Protein AF-A0A3D1TEP0-F1 (afdb_monomer_lite)

Radius of gyration: 23.03 Å; chains: 1; bounding box: 51×42×53 Å

Foldseek 3Di:
DVVVVVVVVVVVVVVLVVLVVPDPDPVRSVVVVVCVVPVPDPDCVCPPPNDVVNVVVVVVVVVVVVVVVVVCVVPVVVVVLVPDDPVVNVVVVVVVVVCCVVPVDPPPPPPPPPPD

Structure (mmCIF, N/CA/C/O backbone):
data_AF-A0A3D1TEP0-F1
#
_entry.id   AF-A0A3D1TEP0-F1
#
loop_
_atom_site.group_PDB
_atom_site.id
_atom_site.type_symbol
_atom_site.label_atom_id
_atom_site.label_alt_id
_atom_site.label_comp_id
_atom_site.label_asym_id
_atom_site.label_entity_id
_atom_site.label_seq_id
_atom_site.pdbx_PDB_ins_code
_atom_site.Cartn_x
_atom_site.Cartn_y
_atom_site.Cartn_z
_atom_site.occupancy
_atom_site.B_iso_or_equiv
_atom_site.auth_seq_id
_atom_site.auth_comp_id
_atom_site.auth_asym_id
_atom_site.auth_atom_id
_atom_site.pdbx_PDB_model_num
ATOM 1 N N . CYS A 1 1 ? 12.076 -29.580 1.733 1.00 62.06 1 CYS A N 1
ATOM 2 C CA . CYS A 1 1 ? 12.702 -29.282 0.424 1.00 62.06 1 CYS A CA 1
ATOM 3 C C . CYS A 1 1 ? 11.735 -29.381 -0.754 1.00 62.06 1 CYS A C 1
ATOM 5 O O . CYS A 1 1 ? 11.583 -28.384 -1.444 1.00 62.06 1 CYS A O 1
ATOM 7 N N . TRP A 1 2 ? 11.053 -30.512 -0.982 1.00 67.00 2 TRP A N 1
ATOM 8 C CA . TRP A 1 2 ? 10.218 -30.708 -2.184 1.00 67.00 2 TRP A CA 1
ATOM 9 C C . TRP A 1 2 ? 9.078 -29.685 -2.346 1.00 67.00 2 TRP A C 1
ATOM 11 O O . TRP A 1 2 ? 8.873 -29.145 -3.431 1.00 67.00 2 TRP A O 1
ATOM 21 N N . SER A 1 3 ? 8.397 -29.341 -1.248 1.00 77.12 3 SER A N 1
ATOM 22 C CA . SER A 1 3 ? 7.293 -28.372 -1.267 1.00 77.12 3 SER A CA 1
ATOM 23 C C . SER A 1 3 ? 7.741 -26.963 -1.660 1.00 77.12 3 SER A C 1
ATOM 25 O O . SER A 1 3 ? 7.020 -26.264 -2.359 1.00 77.12 3 SER A O 1
ATOM 27 N N . PHE A 1 4 ? 8.949 -26.559 -1.258 1.00 81.25 4 PHE A N 1
ATOM 28 C CA . PHE A 1 4 ? 9.494 -25.242 -1.592 1.00 81.25 4 PHE A CA 1
ATOM 29 C C . PHE A 1 4 ? 9.821 -25.132 -3.086 1.00 81.25 4 PHE A C 1
ATOM 31 O O . PHE A 1 4 ? 9.568 -24.104 -3.702 1.00 81.25 4 PHE A O 1
ATOM 38 N N . LEU A 1 5 ? 10.310 -26.218 -3.693 1.00 86.38 5 LEU A N 1
ATOM 39 C CA . LEU A 1 5 ? 10.608 -26.264 -5.124 1.00 86.38 5 LEU A CA 1
ATOM 40 C C . LEU A 1 5 ? 9.328 -26.247 -5.979 1.00 86.38 5 LEU A C 1
ATOM 42 O O . LEU A 1 5 ? 9.264 -25.549 -6.991 1.00 86.38 5 LEU A O 1
ATOM 46 N N . CYS A 1 6 ? 8.282 -26.955 -5.540 1.00 85.88 6 CYS A N 1
ATOM 47 C CA . CYS A 1 6 ? 6.956 -26.893 -6.169 1.00 85.88 6 CYS A CA 1
ATOM 48 C C . CYS A 1 6 ? 6.348 -25.487 -6.060 1.00 85.88 6 CYS A C 1
ATOM 50 O O . CYS A 1 6 ? 5.739 -24.981 -7.001 1.00 85.88 6 CYS A O 1
ATOM 52 N N . TRP A 1 7 ? 6.542 -24.828 -4.918 1.00 89.94 7 TRP A N 1
ATOM 53 C CA . TRP A 1 7 ? 6.079 -23.461 -4.718 1.00 89.94 7 TRP A CA 1
ATOM 54 C C . TRP A 1 7 ? 6.829 -22.468 -5.614 1.00 89.94 7 TRP A C 1
ATOM 56 O O . TRP A 1 7 ? 6.201 -21.673 -6.298 1.00 89.94 7 TRP A O 1
ATOM 66 N N . LEU A 1 8 ? 8.160 -22.556 -5.691 1.00 89.19 8 LEU A N 1
ATOM 67 C CA . LEU A 1 8 ? 8.966 -21.642 -6.504 1.00 89.19 8 LEU A CA 1
ATOM 68 C C . LEU A 1 8 ? 8.646 -21.760 -8.000 1.00 89.19 8 LEU A C 1
ATOM 70 O O . LEU A 1 8 ? 8.582 -20.760 -8.710 1.00 89.19 8 LEU A O 1
ATOM 74 N N . THR A 1 9 ? 8.426 -22.985 -8.475 1.00 87.31 9 THR A N 1
ATOM 75 C CA . THR A 1 9 ? 8.061 -23.246 -9.872 1.00 87.31 9 THR A CA 1
ATOM 76 C C . THR A 1 9 ? 6.669 -22.711 -10.183 1.00 87.31 9 THR A C 1
ATOM 78 O O . THR A 1 9 ? 6.528 -21.923 -11.113 1.00 87.31 9 THR A O 1
ATOM 81 N N . THR A 1 10 ? 5.655 -23.054 -9.384 1.00 88.81 10 THR A N 1
ATOM 82 C CA . THR A 1 10 ? 4.289 -22.524 -9.570 1.00 88.81 10 THR A CA 1
ATOM 83 C C . THR A 1 10 ? 4.256 -21.000 -9.501 1.00 88.81 10 THR A C 1
ATOM 85 O O . THR A 1 10 ? 3.680 -20.360 -10.377 1.00 88.81 10 THR A O 1
ATOM 88 N N . PHE A 1 11 ? 4.948 -20.412 -8.529 1.00 87.94 11 PHE A N 1
ATOM 89 C CA . PHE A 1 11 ? 5.092 -18.969 -8.396 1.00 87.94 11 PHE A CA 1
ATOM 90 C C . PHE A 1 11 ? 5.753 -18.335 -9.628 1.00 87.94 11 PHE A C 1
ATOM 92 O O . PHE A 1 11 ? 5.211 -17.388 -10.195 1.00 87.94 11 PHE A O 1
ATOM 99 N N . GLY A 1 12 ? 6.879 -18.886 -10.091 1.00 87.06 12 GLY A N 1
ATOM 100 C CA . GLY A 1 12 ? 7.581 -18.399 -11.279 1.00 87.06 12 GLY A CA 1
ATOM 101 C C . GLY A 1 12 ? 6.727 -18.473 -12.546 1.00 87.06 12 GLY A C 1
ATOM 102 O O . GLY A 1 12 ? 6.656 -17.499 -13.292 1.00 87.06 12 GLY A O 1
ATOM 103 N N . PHE A 1 13 ? 6.017 -19.583 -12.765 1.00 86.94 13 PHE A N 1
ATOM 104 C CA . PHE A 1 13 ? 5.116 -19.732 -13.913 1.00 86.94 13 PHE A CA 1
ATOM 105 C C . PHE A 1 13 ? 3.956 -18.736 -13.879 1.00 86.94 13 PHE A C 1
ATOM 107 O O . PHE A 1 13 ? 3.653 -18.122 -14.903 1.00 86.94 13 PHE A O 1
ATOM 114 N N . VAL A 1 14 ? 3.334 -18.540 -12.713 1.00 90.44 14 VAL A N 1
ATOM 115 C CA . VAL A 1 14 ? 2.242 -17.571 -12.548 1.00 90.44 14 VAL A CA 1
ATOM 116 C C . VAL A 1 14 ? 2.737 -16.150 -12.813 1.00 90.44 14 VAL A C 1
ATOM 118 O O . VAL A 1 14 ? 2.084 -15.408 -13.543 1.00 90.44 14 VAL A O 1
ATOM 121 N N . LEU A 1 15 ? 3.906 -15.780 -12.286 1.00 85.69 15 LEU A N 1
ATOM 122 C CA . LEU A 1 15 ? 4.486 -14.457 -12.515 1.00 85.69 15 LEU A CA 1
ATOM 123 C C . LEU A 1 15 ? 4.827 -14.212 -13.985 1.00 85.69 15 LEU A C 1
ATOM 125 O O . LEU A 1 15 ? 4.476 -13.161 -14.519 1.00 85.69 15 LEU A O 1
ATOM 129 N N . LEU A 1 16 ? 5.477 -15.173 -14.646 1.00 85.81 16 LEU A N 1
ATOM 130 C CA . LEU A 1 16 ? 5.807 -15.059 -16.067 1.00 85.81 16 LEU A CA 1
ATOM 131 C C . LEU A 1 16 ? 4.536 -14.936 -16.912 1.00 85.81 16 LEU A C 1
ATOM 133 O O . LEU A 1 16 ? 4.463 -14.058 -17.767 1.00 85.81 16 LEU A O 1
ATOM 137 N N . GLY A 1 17 ? 3.512 -15.746 -16.628 1.00 86.06 17 GLY A N 1
ATOM 138 C CA . GLY A 1 17 ? 2.209 -15.640 -17.284 1.00 86.06 17 GLY A CA 1
ATOM 139 C C . GLY A 1 17 ? 1.557 -14.271 -17.076 1.00 86.06 17 GLY A C 1
ATOM 140 O O . GLY A 1 17 ? 1.045 -13.674 -18.022 1.00 86.06 17 GLY A O 1
ATOM 141 N N . TRP A 1 18 ? 1.630 -13.724 -15.863 1.00 85.25 18 TRP A N 1
ATOM 142 C CA . TRP A 1 18 ? 1.038 -12.425 -15.547 1.00 85.25 18 TRP A CA 1
ATOM 143 C C . TRP A 1 18 ? 1.683 -11.260 -16.311 1.00 85.25 18 TRP A C 1
ATOM 145 O O . TRP A 1 18 ? 0.981 -10.329 -16.702 1.00 85.25 18 TRP A O 1
ATOM 155 N N . VAL A 1 19 ? 2.989 -11.325 -16.597 1.00 83.50 19 VAL A N 1
ATOM 156 C CA . VAL A 1 19 ? 3.673 -10.325 -17.440 1.00 83.50 19 VAL A CA 1
ATOM 157 C C . VAL A 1 19 ? 3.074 -10.290 -18.849 1.00 83.50 19 VAL A C 1
ATOM 159 O O . VAL A 1 19 ? 2.838 -9.202 -19.372 1.00 83.50 19 VAL A O 1
ATOM 162 N N . PHE A 1 20 ? 2.763 -11.450 -19.439 1.00 84.12 20 PHE A N 1
ATOM 163 C CA . PHE A 1 20 ? 2.133 -11.519 -20.762 1.00 84.12 20 PHE A CA 1
ATOM 164 C C . PHE A 1 20 ? 0.697 -10.987 -20.765 1.00 84.12 20 PHE A C 1
ATOM 166 O O . PHE A 1 20 ? 0.329 -10.286 -21.700 1.00 84.12 20 PHE A O 1
ATOM 173 N N . PHE A 1 21 ? -0.094 -11.265 -19.723 1.00 82.19 21 PHE A N 1
ATOM 174 C CA . PHE A 1 21 ? -1.466 -10.745 -19.619 1.00 82.19 21 PHE A CA 1
ATOM 175 C C . PHE A 1 21 ? -1.529 -9.242 -19.329 1.00 82.19 21 PHE A C 1
ATOM 177 O O . PHE A 1 21 ? -2.501 -8.586 -19.690 1.00 82.19 21 PHE A O 1
ATOM 184 N N . ARG A 1 22 ? -0.517 -8.691 -18.652 1.00 79.00 22 ARG A N 1
ATOM 185 C CA . ARG A 1 22 ? -0.471 -7.269 -18.289 1.00 79.00 22 ARG A CA 1
ATOM 186 C C . ARG A 1 22 ? 0.113 -6.385 -19.393 1.00 79.00 22 ARG A C 1
A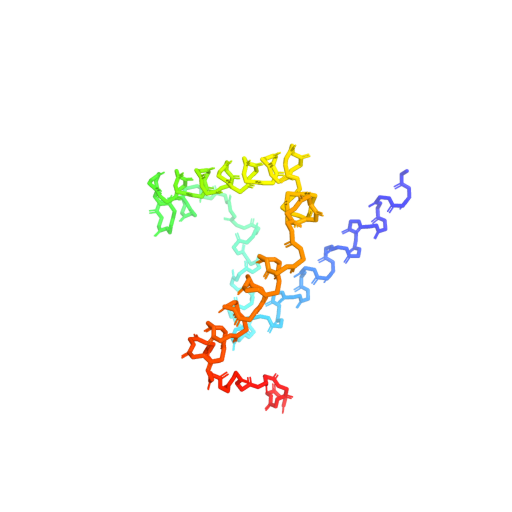TOM 188 O O . ARG A 1 22 ? -0.193 -5.194 -19.443 1.00 79.00 22 ARG A O 1
ATOM 195 N N . ALA A 1 23 ? 1.010 -6.916 -20.218 1.00 80.94 23 ALA A N 1
ATOM 196 C CA . ALA A 1 23 ? 1.665 -6.139 -21.260 1.00 80.94 23 ALA A CA 1
ATOM 197 C C . ALA A 1 23 ? 0.684 -5.773 -22.386 1.00 80.94 23 ALA A C 1
ATOM 199 O O . ALA A 1 23 ? -0.138 -6.578 -22.804 1.00 80.94 23 ALA A O 1
ATOM 200 N N . GLN A 1 24 ? 0.813 -4.557 -22.918 1.00 80.19 24 GLN A N 1
ATOM 201 C CA . GLN A 1 24 ? -0.046 -4.049 -23.997 1.00 80.19 24 GLN A CA 1
ATOM 202 C C . GLN A 1 24 ? 0.205 -4.745 -25.348 1.00 80.19 24 GLN A C 1
ATOM 204 O O . GLN A 1 24 ? -0.609 -4.643 -26.260 1.00 80.19 24 GLN A O 1
ATOM 209 N N . SER A 1 25 ? 1.346 -5.426 -25.498 1.00 84.75 25 SER A N 1
ATOM 210 C CA . SER A 1 25 ? 1.725 -6.163 -26.701 1.00 84.75 25 SER A CA 1
ATOM 211 C C . SER A 1 25 ? 2.754 -7.253 -26.382 1.00 84.75 25 SER A C 1
ATOM 213 O O . SER A 1 25 ? 3.447 -7.200 -25.362 1.00 84.75 25 SER A O 1
ATOM 215 N N . LEU A 1 26 ? 2.888 -8.232 -27.284 1.00 81.06 26 LEU A N 1
ATOM 216 C CA . LEU A 1 26 ? 3.900 -9.291 -27.172 1.00 81.06 26 LEU A CA 1
ATOM 217 C C . LEU A 1 26 ? 5.327 -8.729 -27.176 1.00 81.06 26 LEU A C 1
ATOM 219 O O . LEU A 1 26 ? 6.181 -9.218 -26.441 1.00 81.06 26 LEU A O 1
ATOM 223 N N . ASP A 1 27 ? 5.571 -7.678 -27.958 1.00 82.12 27 ASP A N 1
ATOM 224 C CA . ASP A 1 27 ? 6.871 -7.008 -28.012 1.00 82.12 27 ASP A CA 1
ATOM 225 C C . ASP A 1 27 ? 7.210 -6.346 -26.666 1.00 82.12 27 ASP A C 1
ATOM 227 O O . ASP A 1 27 ? 8.281 -6.579 -26.104 1.00 82.12 27 ASP A O 1
ATOM 231 N N . ALA A 1 28 ? 6.244 -5.643 -26.059 1.00 76.94 28 ALA A N 1
ATOM 232 C CA . ALA A 1 28 ? 6.404 -5.055 -24.731 1.00 76.94 28 ALA A CA 1
ATOM 233 C C . ALA A 1 28 ? 6.660 -6.117 -23.645 1.00 76.94 28 ALA A C 1
ATOM 235 O O . ALA A 1 28 ? 7.506 -5.912 -22.773 1.00 76.94 28 ALA A O 1
ATOM 236 N N . ALA A 1 29 ? 5.984 -7.271 -23.707 1.00 79.06 29 ALA A N 1
ATOM 237 C CA . ALA A 1 29 ? 6.220 -8.378 -22.778 1.00 79.06 29 ALA A CA 1
ATOM 238 C C . ALA A 1 29 ? 7.655 -8.922 -22.884 1.00 79.06 29 ALA A C 1
ATOM 240 O O . ALA A 1 29 ? 8.312 -9.149 -21.866 1.00 79.06 29 ALA A O 1
ATOM 241 N N . ILE A 1 30 ? 8.167 -9.095 -24.108 1.00 82.62 30 ILE A N 1
ATOM 242 C CA . ILE A 1 30 ? 9.531 -9.585 -24.356 1.00 82.62 30 ILE A CA 1
ATOM 243 C C . ILE A 1 30 ? 10.571 -8.562 -23.885 1.00 82.62 30 ILE A C 1
ATOM 245 O O . ILE A 1 30 ? 11.573 -8.957 -23.287 1.00 82.62 30 ILE A O 1
ATOM 249 N N . VAL A 1 31 ? 10.339 -7.264 -24.100 1.00 82.25 31 VAL A N 1
ATOM 250 C CA . VAL A 1 31 ? 11.208 -6.190 -23.586 1.00 82.25 31 VAL A CA 1
ATOM 251 C C . VAL A 1 31 ? 11.262 -6.212 -22.056 1.00 82.25 31 VAL A C 1
ATOM 253 O O . VAL A 1 31 ? 12.354 -6.179 -21.490 1.00 82.25 31 VAL A O 1
ATOM 256 N N . LEU A 1 32 ? 10.114 -6.343 -21.383 1.00 78.50 32 LEU A N 1
ATOM 257 C CA . LEU A 1 32 ? 10.049 -6.450 -19.920 1.00 78.50 32 LEU A CA 1
ATOM 258 C C . LEU A 1 32 ? 10.784 -7.693 -19.403 1.00 78.50 32 LEU A C 1
ATOM 260 O O . LEU A 1 32 ? 11.568 -7.591 -18.462 1.00 78.50 32 LEU A O 1
ATOM 264 N N . LEU A 1 33 ? 10.586 -8.851 -20.041 1.00 83.50 33 LEU A N 1
ATOM 265 C CA . LEU A 1 33 ? 11.278 -10.091 -19.677 1.00 83.50 33 LEU A CA 1
ATOM 266 C C . LEU A 1 33 ? 12.790 -9.988 -19.879 1.00 83.50 33 LEU A C 1
ATOM 268 O O . LEU A 1 33 ? 13.547 -10.418 -19.013 1.00 83.50 33 LEU A O 1
ATOM 272 N N . ARG A 1 34 ? 13.249 -9.384 -20.979 1.00 80.38 34 ARG A N 1
ATOM 273 C CA . ARG A 1 34 ? 14.680 -9.125 -21.201 1.00 80.38 34 ARG A CA 1
ATOM 274 C C . ARG A 1 34 ? 15.234 -8.188 -20.131 1.00 80.38 34 ARG A C 1
ATOM 276 O O . ARG A 1 34 ? 16.271 -8.496 -19.558 1.00 80.38 34 ARG A O 1
ATOM 283 N N . GLY A 1 35 ? 14.502 -7.132 -19.771 1.00 76.00 35 GLY A N 1
ATOM 284 C CA . GLY A 1 35 ? 14.872 -6.222 -18.683 1.00 76.00 35 GLY A CA 1
ATOM 285 C C . GLY A 1 35 ? 15.076 -6.911 -17.327 1.00 76.00 35 GLY A C 1
ATOM 286 O O . GLY A 1 35 ? 15.941 -6.490 -16.565 1.00 76.00 35 GLY A O 1
ATOM 287 N N . LEU A 1 36 ? 14.356 -8.006 -17.044 1.00 74.31 36 LEU A N 1
ATOM 288 C CA . LEU A 1 36 ? 14.560 -8.798 -15.821 1.00 74.31 36 LEU A CA 1
ATOM 289 C C . LEU A 1 36 ? 15.907 -9.539 -15.802 1.00 74.31 36 LEU A C 1
ATOM 291 O O . LEU A 1 36 ? 16.489 -9.705 -14.733 1.00 74.31 36 LEU A O 1
ATOM 295 N N . PHE A 1 37 ? 16.407 -9.981 -16.961 1.00 73.00 37 PHE A N 1
ATOM 296 C CA . PHE A 1 37 ? 17.658 -10.747 -17.072 1.00 73.00 37 PHE A CA 1
ATOM 297 C C . PHE A 1 37 ? 18.872 -9.890 -17.456 1.00 73.00 37 PHE A C 1
ATOM 299 O O . PHE A 1 37 ? 20.004 -10.299 -17.214 1.00 73.00 37 PHE A O 1
ATOM 306 N N . THR A 1 38 ? 18.658 -8.705 -18.033 1.00 66.00 38 THR A N 1
ATOM 307 C CA . THR A 1 38 ? 19.705 -7.752 -18.449 1.00 66.00 38 THR A CA 1
ATOM 308 C C . THR A 1 38 ? 19.915 -6.630 -17.425 1.00 66.00 38 THR A C 1
ATOM 310 O O . THR A 1 38 ? 20.509 -5.605 -17.738 1.00 66.00 38 THR A O 1
ATOM 313 N N . ALA A 1 39 ? 19.476 -6.809 -16.175 1.00 57.94 39 ALA A N 1
ATOM 314 C CA . ALA A 1 39 ? 19.723 -5.882 -15.064 1.00 57.94 39 ALA A CA 1
ATOM 315 C C . ALA A 1 39 ? 21.204 -5.868 -14.604 1.00 57.94 39 ALA A C 1
ATOM 317 O O . ALA A 1 39 ? 21.501 -5.882 -13.411 1.00 57.94 39 ALA A O 1
ATOM 318 N N . THR A 1 40 ? 22.142 -5.905 -15.552 1.00 54.97 40 THR A N 1
ATOM 319 C CA . THR A 1 40 ? 23.592 -5.838 -15.335 1.00 54.97 40 THR A CA 1
ATOM 320 C C . THR A 1 40 ? 24.101 -4.392 -15.347 1.00 54.97 40 THR A C 1
ATOM 322 O O . THR A 1 40 ? 25.170 -4.130 -14.807 1.00 54.97 40 THR A O 1
ATOM 325 N N . ASP A 1 41 ? 23.295 -3.444 -15.832 1.00 51.38 41 ASP A N 1
ATOM 326 C CA . ASP A 1 41 ? 23.573 -2.012 -15.745 1.00 51.38 41 ASP A CA 1
ATOM 327 C C . ASP A 1 41 ? 22.700 -1.380 -14.643 1.00 51.38 41 ASP A C 1
ATOM 329 O O . ASP A 1 41 ? 21.532 -1.033 -14.842 1.00 51.38 41 ASP A O 1
ATOM 333 N N . GLY A 1 42 ? 23.252 -1.237 -13.433 1.00 51.78 42 GLY A N 1
ATOM 334 C CA . GLY A 1 42 ? 22.706 -0.272 -12.468 1.00 51.78 42 GLY A CA 1
ATOM 335 C C . GLY A 1 42 ? 22.781 1.152 -13.046 1.00 51.78 42 GLY A C 1
ATOM 336 O O . GLY A 1 42 ? 23.541 1.369 -13.985 1.00 51.78 42 GLY A O 1
ATOM 337 N N . PRO A 1 43 ? 22.066 2.169 -12.537 1.00 46.12 43 PRO A N 1
ATOM 338 C CA . PRO A 1 43 ? 20.962 2.246 -11.588 1.00 46.12 43 PRO A CA 1
ATOM 339 C C . PRO A 1 43 ? 19.687 2.753 -12.304 1.00 46.12 43 PRO A C 1
ATOM 341 O O . PRO A 1 43 ? 19.020 3.674 -11.841 1.00 46.12 43 PRO A O 1
ATOM 344 N N . ILE A 1 44 ? 19.324 2.186 -13.457 1.00 47.97 44 ILE A N 1
ATOM 345 C CA . ILE A 1 44 ? 18.260 2.759 -14.311 1.00 47.97 44 ILE A CA 1
ATOM 346 C C . ILE A 1 44 ? 16.864 2.657 -13.654 1.00 47.97 44 ILE A C 1
ATOM 348 O O . ILE A 1 44 ? 16.007 3.513 -13.866 1.00 47.97 44 ILE A O 1
ATOM 352 N N . LEU A 1 45 ? 16.651 1.684 -12.758 1.00 49.19 45 LEU A N 1
ATOM 353 C CA . LEU A 1 45 ? 15.416 1.590 -11.964 1.00 49.19 45 LEU A CA 1
ATOM 354 C C . LEU A 1 45 ? 15.373 2.553 -10.763 1.00 49.19 45 LEU A C 1
ATOM 356 O O . LEU A 1 45 ? 14.289 2.820 -10.245 1.00 49.19 45 LEU A O 1
ATOM 360 N N . ILE A 1 46 ? 16.518 3.095 -10.335 1.00 50.31 46 ILE A N 1
ATOM 361 C CA . ILE A 1 46 ? 16.620 3.986 -9.166 1.00 50.31 46 ILE A CA 1
ATOM 362 C C . ILE A 1 46 ? 16.723 5.454 -9.608 1.00 50.31 46 ILE A C 1
ATOM 364 O O . ILE A 1 46 ? 16.174 6.331 -8.952 1.00 50.31 46 ILE A O 1
ATOM 368 N N . GLU A 1 47 ? 17.343 5.758 -10.747 1.00 47.94 47 GLU A N 1
ATOM 369 C CA . GLU A 1 47 ? 17.507 7.153 -11.179 1.00 47.94 47 GLU A CA 1
ATOM 370 C C . GLU A 1 47 ? 16.346 7.691 -12.030 1.00 47.94 47 GLU A C 1
ATOM 372 O O . GLU A 1 47 ? 16.039 8.879 -11.940 1.00 47.94 47 GLU A O 1
ATOM 377 N N . GLY A 1 48 ? 15.650 6.849 -12.807 1.00 49.44 48 GLY A N 1
ATOM 378 C CA . GLY A 1 48 ? 14.635 7.322 -13.764 1.00 49.44 48 GLY A CA 1
ATOM 379 C C . GLY A 1 48 ? 13.202 7.435 -13.229 1.00 49.44 48 GLY A C 1
ATOM 380 O O . GLY A 1 48 ? 12.450 8.304 -13.661 1.00 49.44 48 GLY A O 1
ATOM 381 N N . VAL A 1 49 ? 12.805 6.564 -12.294 1.00 52.91 49 VAL A N 1
ATOM 382 C CA . VAL A 1 49 ? 11.407 6.467 -11.809 1.00 52.91 49 VAL A CA 1
ATOM 383 C C . VAL A 1 49 ? 11.310 6.615 -10.289 1.00 52.91 49 VAL A C 1
ATOM 385 O O . VAL A 1 49 ? 10.329 7.150 -9.779 1.00 52.91 49 VAL A O 1
ATOM 388 N N . PHE A 1 50 ? 12.352 6.217 -9.553 1.00 52.75 50 PHE A N 1
ATOM 3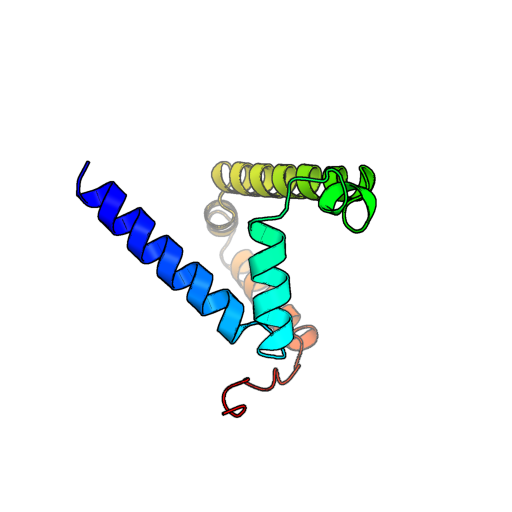89 C CA . PHE A 1 50 ? 12.381 6.244 -8.093 1.00 52.75 50 PHE A CA 1
ATOM 390 C C . PHE A 1 50 ? 13.592 7.004 -7.558 1.00 52.75 50 PHE A C 1
ATOM 392 O O . PHE A 1 50 ? 14.380 6.460 -6.790 1.00 52.75 50 PHE A O 1
ATOM 399 N N . GLY A 1 51 ? 13.717 8.290 -7.908 1.00 59.88 51 GLY A N 1
ATOM 400 C CA . GLY A 1 51 ? 14.710 9.150 -7.256 1.00 59.88 51 GLY A CA 1
ATOM 401 C C . GLY A 1 51 ? 14.619 9.020 -5.728 1.00 59.88 51 GLY A C 1
ATOM 402 O O . GLY A 1 51 ? 13.543 8.738 -5.203 1.00 59.88 51 GLY A O 1
ATOM 403 N N . VAL A 1 52 ? 15.720 9.237 -5.002 1.00 63.31 52 VAL A N 1
ATOM 404 C CA . VAL A 1 52 ? 15.848 9.002 -3.540 1.00 63.31 52 VAL A CA 1
ATOM 405 C C . VAL A 1 52 ? 14.642 9.517 -2.729 1.00 63.31 52 VAL A C 1
ATOM 407 O O . VAL A 1 52 ? 14.214 8.901 -1.756 1.00 63.31 52 VAL A O 1
ATOM 410 N N . ARG A 1 53 ? 14.026 10.612 -3.188 1.00 60.75 53 ARG A N 1
ATOM 411 C CA . ARG A 1 53 ? 12.782 11.184 -2.657 1.00 60.75 53 ARG A CA 1
ATOM 412 C C . ARG A 1 53 ? 11.557 10.257 -2.768 1.00 60.75 53 ARG A C 1
ATOM 414 O O . ARG A 1 53 ? 10.808 10.149 -1.807 1.00 60.75 53 ARG A O 1
ATOM 421 N N . HIS A 1 54 ? 11.350 9.584 -3.896 1.00 65.62 54 HIS A N 1
ATOM 422 C CA . HIS A 1 54 ? 10.278 8.600 -4.094 1.00 65.62 54 HIS A CA 1
ATOM 423 C C . HIS A 1 54 ? 10.516 7.335 -3.273 1.00 65.62 54 HIS A C 1
ATOM 425 O O . HIS A 1 54 ? 9.576 6.803 -2.690 1.00 65.62 54 HIS A O 1
ATOM 431 N N . MET A 1 55 ? 11.770 6.892 -3.1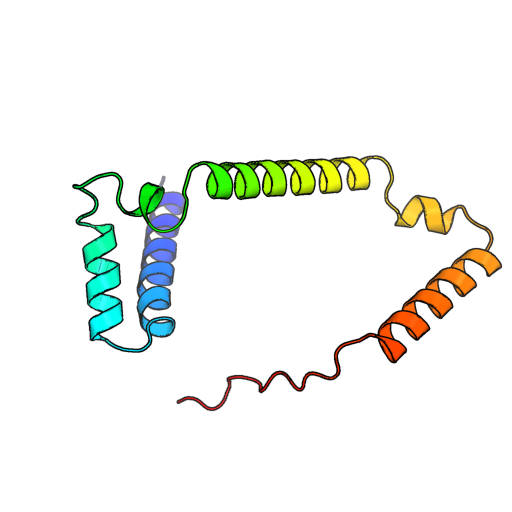51 1.00 69.56 55 MET A N 1
ATOM 432 C CA . MET A 1 55 ? 12.111 5.763 -2.284 1.00 69.56 55 MET A CA 1
ATOM 433 C C . MET A 1 55 ? 11.833 6.092 -0.809 1.00 69.56 55 MET A C 1
ATOM 435 O O . MET A 1 55 ? 11.227 5.287 -0.106 1.00 69.56 55 MET A O 1
ATOM 439 N N . LEU A 1 56 ? 12.168 7.309 -0.363 1.00 77.75 56 LEU A N 1
ATOM 440 C CA . LEU A 1 56 ? 11.787 7.817 0.958 1.00 77.75 56 LEU A CA 1
ATOM 441 C C . LEU A 1 56 ? 10.269 7.842 1.154 1.00 77.75 56 LEU A C 1
ATOM 443 O O . LEU A 1 56 ? 9.802 7.432 2.208 1.00 77.75 56 LEU A O 1
ATOM 447 N N . ILE A 1 57 ? 9.494 8.267 0.153 1.00 79.44 57 ILE A N 1
ATOM 448 C CA . ILE A 1 57 ? 8.024 8.262 0.227 1.00 79.44 57 ILE A CA 1
ATOM 449 C C . ILE A 1 57 ? 7.483 6.838 0.378 1.00 79.44 57 ILE A C 1
ATOM 451 O O . ILE A 1 57 ? 6.600 6.617 1.199 1.00 79.44 57 ILE A O 1
ATOM 455 N N . VAL A 1 58 ? 8.020 5.866 -0.363 1.00 80.12 58 VAL A N 1
ATOM 456 C CA . VAL A 1 58 ? 7.599 4.459 -0.259 1.00 80.12 58 VAL A CA 1
ATOM 457 C C . VAL A 1 58 ? 7.957 3.880 1.108 1.00 80.12 58 VAL A C 1
ATOM 459 O O . VAL A 1 58 ? 7.119 3.240 1.737 1.00 80.12 58 VAL A O 1
ATOM 462 N N . VAL A 1 59 ? 9.169 4.138 1.603 1.00 85.06 59 VAL A N 1
ATOM 463 C CA . VAL A 1 59 ? 9.617 3.666 2.922 1.00 85.06 59 VAL A CA 1
ATOM 464 C C . VAL A 1 59 ? 8.803 4.311 4.041 1.00 85.06 59 VAL A C 1
ATOM 466 O O . VAL A 1 59 ? 8.325 3.612 4.929 1.00 85.06 59 VAL A O 1
ATOM 469 N N . VAL A 1 60 ? 8.586 5.626 3.989 1.00 85.44 60 VAL A N 1
ATOM 470 C CA . VAL A 1 60 ? 7.744 6.342 4.956 1.00 85.44 60 VAL A CA 1
ATOM 471 C C . VAL A 1 60 ? 6.298 5.859 4.868 1.00 85.44 60 VAL A C 1
ATOM 473 O O . VAL A 1 60 ? 5.679 5.631 5.900 1.00 85.44 60 VAL A O 1
ATOM 476 N N . GLY A 1 61 ? 5.772 5.636 3.663 1.00 84.00 61 GLY A N 1
ATOM 477 C CA . GLY A 1 61 ? 4.433 5.092 3.446 1.00 84.00 61 GLY A CA 1
ATOM 478 C C . GLY A 1 61 ? 4.265 3.700 4.052 1.00 84.00 61 GLY A C 1
ATOM 479 O O . GLY A 1 61 ? 3.290 3.463 4.758 1.00 84.00 61 GLY A O 1
ATOM 480 N N . LEU A 1 62 ? 5.240 2.809 3.852 1.00 85.19 62 LEU A N 1
ATOM 481 C CA . LEU A 1 62 ? 5.265 1.478 4.465 1.00 85.19 62 LEU A CA 1
ATOM 482 C C . LEU A 1 62 ? 5.358 1.550 5.991 1.00 85.19 62 LEU A C 1
ATOM 484 O O . LEU A 1 62 ? 4.625 0.840 6.673 1.00 85.19 62 LEU A O 1
ATOM 488 N N . LEU A 1 63 ? 6.203 2.430 6.534 1.00 85.88 63 LEU A N 1
ATOM 489 C CA . LEU A 1 63 ? 6.314 2.630 7.981 1.00 85.88 63 LEU A CA 1
ATOM 490 C C . LEU A 1 63 ? 5.021 3.183 8.585 1.00 85.88 63 LEU A C 1
ATOM 492 O O . LEU A 1 63 ? 4.629 2.750 9.663 1.00 85.88 63 LEU A O 1
ATOM 496 N N . LEU A 1 64 ? 4.343 4.107 7.901 1.00 86.06 64 LEU A N 1
ATOM 497 C CA . LEU A 1 64 ? 3.046 4.634 8.330 1.00 86.06 64 LEU A CA 1
ATOM 498 C C . LEU A 1 64 ? 1.954 3.564 8.284 1.00 86.06 64 LEU A C 1
ATOM 500 O O . LEU A 1 64 ? 1.129 3.513 9.191 1.00 86.06 64 LEU A O 1
ATOM 504 N N . LEU A 1 65 ? 1.961 2.702 7.265 1.00 84.50 65 LEU A N 1
ATOM 505 C CA . LEU A 1 65 ? 1.036 1.573 7.157 1.00 84.50 65 LEU A CA 1
ATOM 506 C C . LEU A 1 65 ? 1.254 0.567 8.288 1.00 84.50 65 LEU A C 1
ATOM 508 O O . LEU A 1 65 ? 0.303 0.191 8.970 1.00 84.50 65 LEU A O 1
ATOM 512 N N . GLU A 1 66 ? 2.508 0.186 8.529 1.00 83.69 66 GLU A N 1
ATOM 513 C CA . GLU A 1 66 ? 2.876 -0.737 9.603 1.00 83.69 66 GLU A CA 1
ATOM 514 C C . GLU A 1 66 ? 2.552 -0.141 10.978 1.00 83.69 66 GLU A C 1
ATOM 516 O O . GLU A 1 66 ? 2.003 -0.816 11.848 1.00 83.69 66 GLU A O 1
ATOM 521 N N . PHE A 1 67 ? 2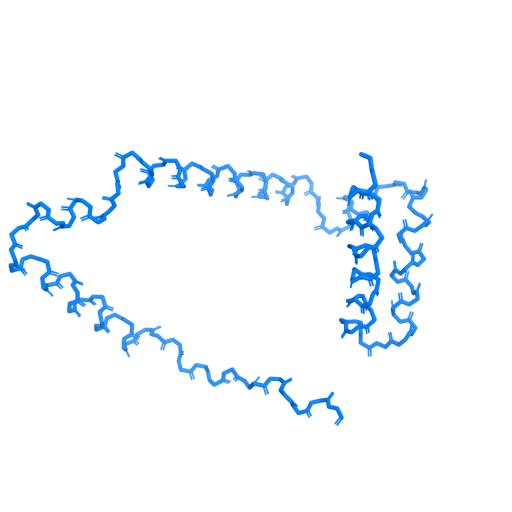.819 1.154 11.167 1.00 80.75 67 PHE A N 1
ATOM 522 C CA . PHE A 1 67 ? 2.451 1.865 12.385 1.00 80.75 67 PHE A CA 1
ATOM 523 C C . PHE A 1 67 ? 0.930 1.951 12.553 1.00 80.75 67 PHE A C 1
ATOM 525 O O . PHE A 1 67 ? 0.432 1.738 13.654 1.00 80.75 67 PHE A O 1
ATOM 532 N N . GLY A 1 68 ? 0.181 2.196 11.476 1.00 75.94 68 GLY A N 1
ATOM 533 C CA . GLY A 1 68 ? -1.281 2.191 11.475 1.00 75.94 68 GLY A CA 1
ATOM 534 C C . GLY A 1 68 ? -1.856 0.833 11.880 1.00 75.94 68 GLY A C 1
ATOM 535 O O . GLY A 1 68 ? -2.675 0.772 12.796 1.00 75.94 68 GLY A O 1
ATOM 536 N N . HIS A 1 69 ? -1.359 -0.255 11.286 1.00 72.94 69 HIS A N 1
ATOM 537 C CA . HIS A 1 69 ? -1.729 -1.622 11.668 1.00 72.94 69 HIS A CA 1
ATOM 538 C C . HIS A 1 69 ? -1.372 -1.938 13.121 1.00 72.94 69 HIS A C 1
ATOM 540 O O . HIS A 1 69 ? -2.150 -2.570 13.839 1.00 72.94 69 HIS A O 1
ATOM 546 N N . GLN A 1 70 ? -0.208 -1.489 13.586 1.00 71.00 70 GLN A N 1
ATOM 547 C CA . GLN A 1 70 ? 0.175 -1.679 14.977 1.00 71.00 70 GLN A CA 1
ATOM 548 C C . GLN A 1 70 ? -0.720 -0.861 15.910 1.00 71.00 70 GLN A C 1
ATOM 550 O O . GLN A 1 70 ? -1.172 -1.403 16.905 1.00 71.00 70 GLN A O 1
ATOM 555 N N . VAL A 1 71 ? -1.089 0.380 15.596 1.00 67.88 71 VAL A N 1
ATOM 556 C CA . VAL A 1 71 ? -2.047 1.153 16.409 1.00 67.88 71 VAL A CA 1
ATOM 557 C C . VAL A 1 71 ? -3.433 0.495 16.429 1.00 67.88 71 VAL A C 1
ATOM 559 O O . VAL A 1 71 ? -4.045 0.381 17.495 1.00 67.88 71 VAL A O 1
ATOM 562 N N . GLU A 1 72 ? -3.904 -0.018 15.292 1.00 63.50 72 GLU A N 1
ATOM 563 C CA . GLU A 1 72 ? -5.164 -0.768 15.199 1.00 63.50 72 GLU A CA 1
ATOM 564 C C . GLU A 1 72 ? -5.160 -2.014 16.098 1.00 63.50 72 GLU A C 1
ATOM 566 O O . GLU A 1 72 ? -6.166 -2.345 16.730 1.00 63.50 72 GLU A O 1
ATOM 571 N N . ARG A 1 73 ? -3.998 -2.659 16.245 1.00 63.12 73 ARG A N 1
ATOM 572 C CA . ARG A 1 73 ? -3.812 -3.813 17.129 1.00 63.12 73 ARG A CA 1
ATOM 573 C C . ARG A 1 73 ? -3.904 -3.461 18.619 1.00 63.12 73 ARG A C 1
ATOM 575 O O . ARG A 1 73 ? -4.283 -4.319 19.415 1.00 63.12 73 ARG A O 1
ATOM 582 N N . TRP A 1 74 ? -3.566 -2.230 19.008 1.00 59.19 74 TRP A N 1
ATOM 583 C CA . TRP A 1 74 ? -3.577 -1.781 20.410 1.00 59.19 74 TRP A CA 1
ATOM 584 C C . TRP A 1 74 ? -4.928 -1.190 20.817 1.00 59.19 74 TRP A C 1
ATOM 586 O O . TRP A 1 74 ? -5.363 -1.361 21.957 1.00 59.19 74 TRP A O 1
ATOM 596 N N . THR A 1 75 ? -5.630 -0.549 19.885 1.00 59.81 75 THR A N 1
ATOM 597 C CA . THR A 1 75 ? -7.003 -0.078 20.081 1.00 59.81 75 THR A CA 1
ATOM 598 C C . THR A 1 75 ? -7.850 -0.509 18.894 1.00 59.81 75 THR A C 1
ATOM 600 O O . THR A 1 75 ? -8.042 0.287 17.972 1.00 59.81 75 THR A O 1
ATOM 603 N N . PRO A 1 76 ? -8.386 -1.743 18.895 1.00 69.50 76 PRO A N 1
ATOM 604 C CA . PRO A 1 76 ? -9.332 -2.139 17.867 1.00 69.50 76 PRO A CA 1
ATOM 605 C C . PRO A 1 76 ? -10.498 -1.156 17.922 1.00 69.50 76 PRO A C 1
ATOM 607 O O . PRO A 1 76 ? -11.201 -1.063 18.935 1.00 69.50 76 PRO A O 1
ATOM 610 N N . LEU A 1 77 ? -10.677 -0.395 16.841 1.00 63.97 77 LEU A N 1
ATOM 611 C CA . LEU A 1 77 ? -11.753 0.588 16.698 1.00 63.97 77 LEU A CA 1
ATOM 612 C C . LEU A 1 77 ? -13.113 -0.046 17.020 1.00 63.97 77 LEU A C 1
ATOM 614 O O . LEU A 1 77 ? -13.961 0.597 17.636 1.00 63.97 77 LEU A O 1
ATOM 618 N N . ASP A 1 78 ? -13.268 -1.341 16.724 1.00 64.81 78 ASP A N 1
ATOM 619 C CA . ASP A 1 78 ? -14.406 -2.156 17.149 1.00 64.81 78 ASP A CA 1
ATOM 620 C C . ASP A 1 78 ? -14.634 -2.108 18.669 1.00 64.81 78 ASP A C 1
ATOM 622 O O . ASP A 1 78 ? -15.719 -1.752 19.121 1.00 64.81 78 ASP A O 1
ATOM 626 N N . GLN A 1 79 ? -13.620 -2.375 19.497 1.00 67.44 79 GLN A N 1
ATOM 627 C CA . GLN A 1 79 ? -13.798 -2.356 20.954 1.00 67.44 79 GLN A CA 1
ATOM 628 C C . GLN A 1 79 ? -14.070 -0.947 21.493 1.00 67.44 79 GLN A C 1
ATOM 630 O O . GLN A 1 79 ? -14.806 -0.806 22.474 1.00 67.44 79 GLN A O 1
ATOM 635 N N . TRP A 1 80 ? -13.517 0.093 20.865 1.00 70.75 80 TRP A N 1
ATOM 636 C CA . TRP A 1 80 ? -13.772 1.483 21.255 1.00 70.75 80 TRP A CA 1
ATOM 637 C C . TRP A 1 80 ? -15.212 1.913 20.933 1.00 70.75 80 TRP A C 1
ATOM 639 O O . TRP A 1 80 ? -15.900 2.473 21.791 1.00 70.75 80 TRP A O 1
ATOM 649 N N . ILE A 1 81 ? -15.710 1.567 19.742 1.00 67.38 81 ILE A N 1
ATOM 650 C CA . ILE A 1 81 ? -17.096 1.821 19.320 1.00 67.38 81 ILE A CA 1
ATOM 651 C C . ILE A 1 81 ? -18.077 0.989 20.157 1.00 67.38 81 ILE A C 1
ATOM 653 O O . ILE A 1 81 ? -19.138 1.478 20.548 1.00 67.38 81 ILE A O 1
ATOM 657 N N . ARG A 1 82 ? -17.721 -0.255 20.493 1.00 69.19 82 ARG A N 1
ATOM 658 C CA . ARG A 1 82 ? -18.581 -1.170 21.257 1.00 69.19 82 ARG A CA 1
ATOM 659 C C . ARG A 1 82 ? -18.704 -0.800 22.738 1.00 69.19 82 ARG A C 1
ATOM 661 O O . ARG A 1 82 ? -19.691 -1.177 23.363 1.00 69.19 82 ARG A O 1
ATOM 668 N N . ARG A 1 83 ? -17.747 -0.041 23.291 1.00 73.38 83 ARG A N 1
ATOM 669 C CA . ARG A 1 83 ? -17.809 0.529 24.654 1.00 73.38 83 ARG A CA 1
ATOM 670 C C . ARG A 1 83 ? -18.631 1.822 24.744 1.00 73.38 83 ARG A C 1
ATOM 672 O O . ARG A 1 83 ? -18.936 2.261 25.851 1.00 73.38 83 ARG A O 1
ATOM 679 N N . ARG A 1 84 ? -18.986 2.450 23.616 1.00 72.94 84 ARG A N 1
ATOM 680 C CA . ARG A 1 84 ? -19.831 3.655 23.582 1.00 72.94 84 ARG A CA 1
ATOM 681 C C . ARG A 1 84 ? -21.315 3.293 23.666 1.00 72.94 84 ARG A C 1
ATOM 683 O O . ARG A 1 84 ? -21.745 2.198 23.314 1.00 72.94 84 ARG A O 1
ATOM 690 N N . HIS A 1 85 ? -22.110 4.249 24.136 1.00 76.38 85 HIS A N 1
ATOM 691 C CA . HIS A 1 85 ? -23.553 4.091 24.279 1.00 76.38 85 HIS A CA 1
ATOM 692 C C . HIS A 1 85 ? -24.222 3.815 22.921 1.00 76.38 85 HIS A C 1
ATOM 694 O O . HIS A 1 85 ? -23.789 4.340 21.892 1.00 76.38 85 HIS A O 1
ATOM 700 N N . VAL A 1 86 ? -25.294 3.013 22.922 1.00 78.88 86 VAL A N 1
ATOM 701 C CA . VAL A 1 86 ? -25.945 2.483 21.707 1.00 78.88 86 VAL A CA 1
ATOM 702 C C . VAL A 1 86 ? -26.312 3.599 20.722 1.00 78.88 86 VAL A C 1
ATOM 704 O O . VAL A 1 86 ? -26.081 3.451 19.526 1.00 78.88 86 VAL A O 1
ATOM 707 N N . VAL A 1 87 ? -26.780 4.747 21.220 1.00 83.12 87 VAL A N 1
ATOM 708 C CA . VAL A 1 87 ? -27.141 5.920 20.402 1.00 83.12 87 VAL A CA 1
ATOM 709 C C . VAL A 1 87 ? -25.934 6.504 19.659 1.00 83.12 87 VAL A C 1
ATOM 711 O O . VAL A 1 87 ? -26.016 6.753 18.459 1.00 83.12 87 VAL A O 1
ATOM 714 N N . CYS A 1 88 ? -24.786 6.664 20.328 1.00 81.12 88 CYS A N 1
ATOM 715 C CA . CYS A 1 88 ? -23.567 7.160 19.683 1.00 81.12 88 CYS A CA 1
ATOM 716 C C . CYS A 1 88 ? -23.083 6.212 18.580 1.00 81.12 88 CYS A C 1
ATOM 718 O O . CYS A 1 88 ? -22.617 6.671 17.543 1.00 81.12 88 CYS A O 1
ATOM 720 N N . ARG A 1 89 ? -23.224 4.895 18.777 1.00 80.12 89 ARG A N 1
ATOM 721 C CA . ARG A 1 89 ? -22.852 3.894 17.770 1.00 80.12 89 ARG A CA 1
ATOM 722 C C . ARG A 1 89 ? -23.711 4.013 16.507 1.00 80.12 89 ARG A C 1
ATOM 724 O O . ARG A 1 89 ? -23.172 4.013 15.405 1.00 80.12 89 ARG A O 1
ATOM 731 N N . TRP A 1 90 ? -25.024 4.169 16.666 1.00 86.50 90 TRP A N 1
ATOM 732 C CA . TRP A 1 90 ? -25.933 4.367 15.534 1.00 86.50 90 TRP A CA 1
ATOM 733 C C . TRP A 1 90 ? -25.687 5.684 14.799 1.00 86.50 90 TRP A C 1
ATOM 735 O O . TRP A 1 90 ? -25.735 5.694 13.573 1.00 86.50 90 TRP A O 1
ATOM 745 N N . LEU A 1 91 ? -25.356 6.765 15.511 1.00 88.81 91 LEU A N 1
ATOM 746 C CA . LEU A 1 91 ? -24.979 8.031 14.874 1.00 88.81 91 LEU A CA 1
ATOM 747 C C . LEU A 1 91 ? -23.711 7.896 14.023 1.00 88.81 91 LEU A C 1
ATOM 749 O O . LEU A 1 91 ? -23.667 8.438 12.923 1.00 88.81 91 LEU A O 1
ATOM 753 N N . ILE A 1 92 ? -22.709 7.144 14.491 1.00 85.12 92 ILE A N 1
ATOM 754 C CA . ILE A 1 92 ? -21.486 6.877 13.719 1.00 85.12 92 ILE A CA 1
ATOM 755 C C . ILE A 1 92 ? -21.813 6.075 12.453 1.00 85.12 92 ILE A C 1
ATOM 757 O O . ILE A 1 92 ? -21.366 6.446 11.371 1.00 85.12 92 ILE A O 1
ATOM 761 N N . TYR A 1 93 ? -22.622 5.015 12.558 1.00 86.75 93 TYR A N 1
ATOM 762 C CA . TYR A 1 93 ? -23.006 4.212 11.390 1.00 86.75 93 TYR A CA 1
ATOM 763 C C . TYR A 1 93 ? -23.856 4.992 10.386 1.00 86.75 93 TYR A C 1
ATOM 765 O O . TYR A 1 93 ? -23.607 4.908 9.184 1.00 86.75 93 TYR A O 1
ATOM 773 N N . LEU A 1 94 ? -24.821 5.785 10.858 1.00 89.25 94 LEU A N 1
ATOM 774 C CA . LEU A 1 94 ? -25.632 6.646 9.997 1.00 89.25 94 LEU A CA 1
ATOM 775 C C . LEU A 1 94 ? -24.782 7.726 9.328 1.00 89.25 94 LEU A C 1
ATOM 777 O O . LEU A 1 94 ? -24.906 7.927 8.125 1.00 89.25 94 LEU A O 1
ATOM 781 N N . GLY A 1 95 ? -23.882 8.368 10.075 1.00 90.44 95 GLY A N 1
ATOM 782 C CA . GLY A 1 95 ? -22.952 9.357 9.535 1.00 90.44 95 GLY A CA 1
ATOM 783 C C . GLY A 1 95 ? -22.046 8.768 8.456 1.00 90.44 95 GLY A C 1
ATOM 784 O O . GLY A 1 95 ? -21.929 9.347 7.381 1.00 90.44 95 GLY A O 1
ATOM 785 N N . LEU A 1 96 ? -21.467 7.588 8.699 1.00 86.50 96 LEU A N 1
ATOM 786 C CA . LEU A 1 96 ? -20.623 6.898 7.722 1.00 86.50 96 LEU A CA 1
ATOM 787 C C . LEU A 1 96 ? -21.420 6.479 6.478 1.00 86.50 96 LEU A C 1
ATOM 789 O O . LEU A 1 96 ? -20.949 6.653 5.360 1.00 86.50 96 LEU A O 1
ATOM 793 N N . THR A 1 97 ? -22.645 5.985 6.660 1.00 86.69 97 THR A N 1
ATOM 794 C CA . THR A 1 97 ? -23.526 5.602 5.546 1.00 86.69 97 THR A CA 1
ATOM 795 C C . THR A 1 97 ? -23.883 6.817 4.697 1.00 86.69 97 THR A C 1
ATOM 797 O O . THR A 1 97 ? -23.742 6.776 3.481 1.00 86.69 97 THR A O 1
ATOM 800 N N . LEU A 1 98 ? -24.284 7.927 5.320 1.00 90.00 98 LEU A N 1
ATOM 801 C CA . LEU A 1 98 ? -24.568 9.171 4.606 1.00 90.00 98 LEU A CA 1
ATOM 802 C C . LEU A 1 98 ? -23.321 9.715 3.911 1.00 90.00 98 LEU A C 1
ATOM 804 O O . LEU A 1 98 ? -23.423 10.203 2.791 1.00 90.00 98 LEU A O 1
ATOM 808 N N . PHE A 1 99 ? -22.152 9.598 4.535 1.00 88.19 99 PHE A N 1
ATOM 809 C CA . PHE A 1 99 ? -20.890 9.997 3.929 1.00 88.19 99 PHE A CA 1
ATOM 810 C C . PHE A 1 99 ? -20.591 9.176 2.669 1.00 88.19 99 PHE A C 1
ATOM 812 O O . PHE A 1 99 ? -20.334 9.754 1.621 1.00 88.19 99 PHE A O 1
ATOM 819 N N . VAL A 1 100 ? -20.715 7.849 2.730 1.00 85.56 100 VAL A N 1
ATOM 820 C CA . VAL A 1 100 ? -20.538 6.972 1.561 1.00 85.56 100 VAL A CA 1
ATOM 821 C C . VAL A 1 100 ? -21.597 7.237 0.490 1.00 85.56 100 VAL A C 1
ATOM 823 O O . VAL A 1 100 ? -21.276 7.223 -0.687 1.00 85.56 100 VAL A O 1
ATOM 826 N N . LEU A 1 101 ? -22.844 7.523 0.859 1.00 84.75 101 LEU A N 1
ATOM 827 C CA . LEU A 1 101 ? -23.890 7.829 -0.121 1.00 84.75 101 LEU A CA 1
ATOM 828 C C . LEU A 1 101 ? -23.694 9.191 -0.804 1.00 84.75 101 LEU A C 1
ATOM 830 O O . LEU A 1 101 ? -24.082 9.342 -1.955 1.00 84.75 101 LEU A O 1
ATOM 834 N N . ASN A 1 102 ? -23.113 10.178 -0.113 1.00 84.88 102 ASN A N 1
ATOM 835 C CA . ASN A 1 102 ? -22.890 11.517 -0.672 1.00 84.88 102 ASN A CA 1
ATOM 836 C C . ASN A 1 102 ? -21.539 11.659 -1.389 1.00 84.88 102 ASN A C 1
ATOM 838 O O . ASN A 1 102 ? -21.438 12.430 -2.338 1.00 84.88 102 ASN A O 1
ATOM 842 N N . PHE A 1 103 ? -20.506 10.949 -0.929 1.00 80.00 103 PHE A N 1
ATOM 843 C CA . PHE A 1 103 ? -19.127 11.070 -1.424 1.00 80.00 103 PHE A CA 1
ATOM 844 C C . PHE A 1 103 ? -18.578 9.780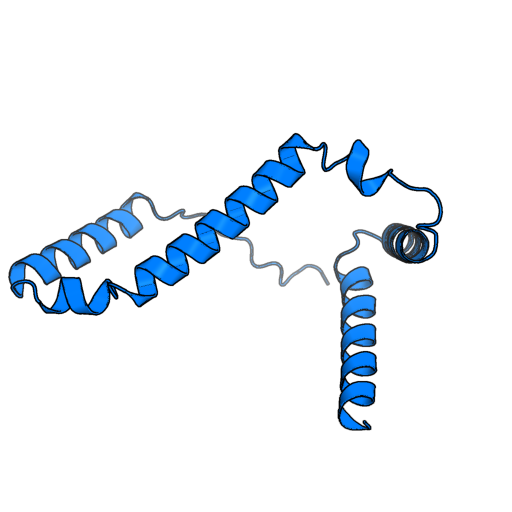 -2.041 1.00 80.00 103 PHE A C 1
ATOM 846 O O . PHE A 1 103 ? -17.443 9.761 -2.515 1.00 80.00 103 PHE A O 1
ATOM 853 N N . GLY A 1 104 ? -19.345 8.691 -2.025 1.00 73.69 104 GLY A N 1
ATOM 854 C CA . GLY A 1 104 ? -18.996 7.463 -2.724 1.00 73.69 104 GLY A CA 1
ATOM 855 C C . GLY A 1 104 ? -18.974 7.724 -4.220 1.00 73.69 104 GLY A C 1
ATOM 856 O O . GLY A 1 104 ? -19.972 8.147 -4.798 1.00 73.69 104 GLY A O 1
ATOM 857 N N . ALA A 1 105 ? -17.818 7.494 -4.834 1.00 62.59 105 ALA A N 1
ATOM 858 C CA . ALA A 1 105 ? -17.639 7.655 -6.262 1.00 62.59 105 ALA A CA 1
ATOM 859 C C . ALA A 1 105 ? -18.613 6.731 -7.008 1.00 62.59 105 ALA A C 1
ATOM 861 O O . ALA A 1 105 ? -18.473 5.510 -6.977 1.00 62.59 105 ALA A O 1
ATOM 862 N N . THR A 1 106 ? -19.581 7.317 -7.708 1.00 62.50 106 THR A N 1
ATOM 863 C CA . THR A 1 106 ? -20.411 6.646 -8.717 1.00 62.50 106 THR A CA 1
ATOM 864 C C . THR A 1 106 ? -19.626 6.465 -10.014 1.00 62.50 106 THR A C 1
ATOM 866 O O . THR A 1 106 ? -20.165 6.650 -11.103 1.00 62.50 106 THR A O 1
ATOM 869 N N . GLU A 1 107 ? -18.324 6.190 -9.920 1.00 59.84 107 GLU A N 1
ATOM 870 C CA . GLU A 1 107 ? -17.583 5.794 -11.102 1.00 59.84 107 GLU A CA 1
ATOM 871 C C . GLU A 1 107 ? -18.046 4.386 -11.442 1.00 59.84 107 GLU A C 1
ATOM 873 O O . GLU A 1 107 ? -17.774 3.421 -10.724 1.00 59.84 107 GLU A O 1
ATOM 878 N N . GLU A 1 108 ? -18.819 4.288 -12.522 1.00 56.31 108 GLU A N 1
ATOM 879 C CA . GLU A 1 108 ? -19.023 3.040 -13.232 1.00 56.31 108 GLU A CA 1
ATOM 880 C C . GLU A 1 108 ? -17.641 2.571 -13.674 1.00 56.31 108 GLU A C 1
ATOM 882 O O . GLU A 1 108 ? -17.160 2.945 -14.738 1.00 56.31 108 GLU A O 1
ATOM 887 N N . VAL A 1 109 ? -16.949 1.815 -12.820 1.00 61.00 109 VAL A N 1
ATOM 888 C CA . VAL A 1 109 ? -15.725 1.129 -13.214 1.00 61.00 109 VAL A CA 1
ATOM 889 C C . VAL A 1 109 ? -16.162 0.189 -14.333 1.00 61.00 109 VAL A C 1
ATOM 891 O O . VAL A 1 109 ? -16.907 -0.756 -14.045 1.00 61.00 109 VAL A O 1
ATOM 894 N N . PRO A 1 110 ? -15.777 0.430 -15.602 1.00 57.00 110 PRO A N 1
ATOM 895 C CA . PRO A 1 110 ? -16.144 -0.478 -16.666 1.00 57.00 110 PRO A CA 1
ATOM 896 C C . PRO A 1 110 ? -15.480 -1.798 -16.310 1.00 57.00 110 PRO A C 1
ATOM 898 O O . PRO A 1 110 ? -14.254 -1.907 -16.262 1.00 57.00 110 PRO A O 1
ATOM 901 N N . PHE A 1 111 ? -16.292 -2.791 -15.960 1.00 63.34 111 PHE A N 1
ATOM 902 C CA . PHE A 1 111 ? -15.772 -4.109 -15.676 1.00 63.34 111 PHE A CA 1
ATOM 903 C C . PHE A 1 111 ? -15.035 -4.577 -16.936 1.00 63.34 111 PHE A C 1
ATOM 905 O O . PHE A 1 111 ? -15.649 -4.782 -17.982 1.00 63.34 111 PHE A O 1
ATOM 912 N N . PHE A 1 112 ? -13.710 -4.706 -16.838 1.00 59.47 112 PHE A N 1
ATOM 913 C CA . PHE A 1 112 ? -12.784 -5.121 -17.898 1.00 59.47 112 PHE A CA 1
ATOM 914 C C . PHE A 1 112 ? -12.986 -6.599 -18.318 1.00 59.47 112 PHE A C 1
ATOM 916 O O . PHE A 1 112 ? -12.023 -7.335 -18.498 1.00 59.47 112 PHE A O 1
ATOM 923 N N . TYR A 1 113 ? -14.227 -7.077 -18.459 1.00 64.00 113 TYR A N 1
ATOM 924 C CA . TYR A 1 113 ? -14.525 -8.447 -18.897 1.00 64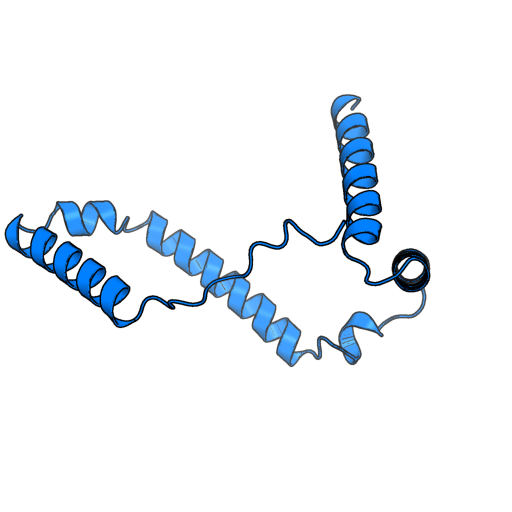.00 113 TYR A CA 1
ATOM 925 C C . TYR A 1 113 ? -14.598 -8.604 -20.426 1.00 64.00 113 TYR A C 1
ATOM 927 O O . TYR A 1 113 ? -14.624 -9.733 -20.903 1.00 64.00 113 TYR A O 1
ATOM 935 N N . PHE A 1 114 ? -14.607 -7.514 -21.204 1.00 55.53 114 PHE A N 1
ATOM 936 C CA . PHE A 1 114 ? -14.877 -7.552 -22.653 1.00 55.53 114 PHE A CA 1
ATOM 937 C C . PHE A 1 114 ? -13.682 -7.194 -23.558 1.00 55.53 114 PHE A C 1
ATOM 939 O O . PHE A 1 114 ? -13.880 -6.663 -24.645 1.00 55.53 114 PHE A O 1
ATOM 946 N N . GLN A 1 115 ? -12.443 -7.473 -23.146 1.00 54.56 115 GLN A N 1
ATOM 947 C CA . GLN A 1 115 ? -11.266 -7.339 -24.027 1.00 54.56 115 GLN A CA 1
ATOM 948 C C . GLN A 1 115 ? -10.621 -8.693 -24.343 1.00 54.56 115 GLN A C 1
ATOM 950 O O . GLN A 1 115 ? -9.417 -8.875 -24.169 1.00 54.56 115 GLN A O 1
ATOM 955 N N . PHE A 1 116 ? -11.441 -9.631 -24.815 1.00 58.03 116 PHE A N 1
ATOM 956 C CA . PHE A 1 116 ? -10.977 -10.807 -25.548 1.00 58.03 116 PHE A CA 1
ATOM 957 C C . PHE A 1 116 ? -11.467 -10.717 -26.989 1.00 58.03 116 PHE A C 1
ATOM 959 O O . PHE A 1 116 ? -12.659 -10.373 -27.167 1.00 58.03 116 PHE A O 1
#

Secondary structure (DSSP, 8-state):
-HHHHHHHHHHHHHHHHHHHHHSSSHHHHHHHHHHHH-TTSTTHHHHSS--HHHHHHHHHHHHHHHHHHHHHHHS-HHHHHHTS-HHHHHHHHHHHHHHHHHHS-------TT---

Sequence (116 aa):
CWSFLCWLTTFGFVLLGWVFFRAQSLDAAIVLLRGLFTATDGPILIEGVFGVRHMLIVVVGLLLLEFGHQVERWTPLDQWIRRRHVVCRWLIYLGLTLFVLNFGATEEVPFFYFQF

pLDDT: mean 74.0, std 12.49, range [46.12, 90.44]